Protein AF-A0A921MFD9-F1 (afdb_monomer)

Sequence (87 aa):
LESVYFGHFFCHVLHQDHVAKKGVDPVALKKRMTQLLVDRGAAVPAEHNFGRLYPAPEPLIAHYRELDPLNMFNAGVGETSAKKGWG

Radius of gyration: 15.56 Å; Cα contacts (8 Å, |Δi|>4): 97; chains: 1; bounding box: 40×21×42 Å

Structure (mmCIF, N/CA/C/O backbone):
data_AF-A0A921MFD9-F1
#
_entry.id   AF-A0A921MFD9-F1
#
loop_
_atom_site.group_PDB
_atom_site.id
_atom_site.type_symbol
_atom_site.label_atom_id
_atom_site.label_alt_id
_atom_site.label_comp_id
_atom_site.label_asym_id
_atom_site.label_entity_id
_atom_site.label_seq_id
_atom_site.pdbx_PDB_ins_code
_atom_site.Cartn_x
_atom_site.Cartn_y
_atom_site.Cartn_z
_atom_site.occupancy
_atom_site.B_iso_or_equiv
_atom_site.auth_seq_id
_atom_site.auth_comp_id
_atom_site.auth_asym_id
_atom_site.auth_atom_id
_atom_site.pdbx_PDB_model_num
ATOM 1 N N . LEU A 1 1 ? 3.618 4.001 -21.188 1.00 65.75 1 LEU A N 1
ATOM 2 C CA . LEU A 1 1 ? 3.577 3.703 -19.751 1.00 65.75 1 LEU A CA 1
ATOM 3 C C . LEU A 1 1 ? 4.870 4.297 -19.278 1.00 65.75 1 LEU A C 1
ATOM 5 O O . LEU A 1 1 ? 5.915 3.827 -19.709 1.00 65.75 1 LEU A O 1
ATOM 9 N N . GLU A 1 2 ? 4.774 5.441 -18.629 1.00 83.56 2 GLU A N 1
ATOM 10 C CA . GLU A 1 2 ? 5.942 6.097 -18.059 1.00 83.56 2 GLU A CA 1
ATOM 11 C C . GLU A 1 2 ? 5.993 5.653 -16.605 1.00 83.56 2 GLU A C 1
ATOM 13 O O . GLU A 1 2 ? 4.974 5.688 -15.910 1.00 83.56 2 GLU A O 1
ATOM 18 N N . SER A 1 3 ? 7.145 5.128 -16.207 1.00 92.69 3 SER A N 1
ATOM 19 C CA . SER A 1 3 ? 7.379 4.591 -14.873 1.00 92.69 3 SER A CA 1
ATOM 20 C C . SER A 1 3 ? 8.579 5.303 -14.279 1.00 92.69 3 SER A C 1
ATOM 22 O O . SER A 1 3 ? 9.602 5.436 -14.954 1.00 92.69 3 SER A O 1
ATOM 24 N N . VAL A 1 4 ? 8.463 5.714 -13.023 1.00 96.44 4 VAL A N 1
ATOM 25 C CA . VAL A 1 4 ? 9.555 6.312 -12.259 1.00 96.44 4 VAL A CA 1
ATOM 26 C C . VAL A 1 4 ? 9.856 5.399 -11.077 1.00 96.44 4 VAL A C 1
ATOM 28 O O . VAL A 1 4 ? 8.959 5.031 -10.321 1.00 96.44 4 VAL A O 1
ATOM 31 N N . TYR A 1 5 ? 11.125 5.016 -10.948 1.00 96.69 5 TYR A N 1
ATOM 32 C CA . TYR A 1 5 ? 11.627 4.159 -9.879 1.00 96.69 5 TYR A CA 1
ATOM 33 C C . TYR A 1 5 ? 12.678 4.921 -9.084 1.00 96.69 5 TYR A C 1
ATOM 35 O O . TYR A 1 5 ? 13.666 5.391 -9.649 1.00 96.69 5 TYR A O 1
ATOM 43 N N . PHE A 1 6 ? 12.463 5.045 -7.782 1.00 97.50 6 PHE A N 1
ATOM 44 C CA . PHE A 1 6 ? 13.355 5.746 -6.859 1.00 97.50 6 PHE A CA 1
ATOM 45 C C . PHE A 1 6 ? 13.141 5.202 -5.445 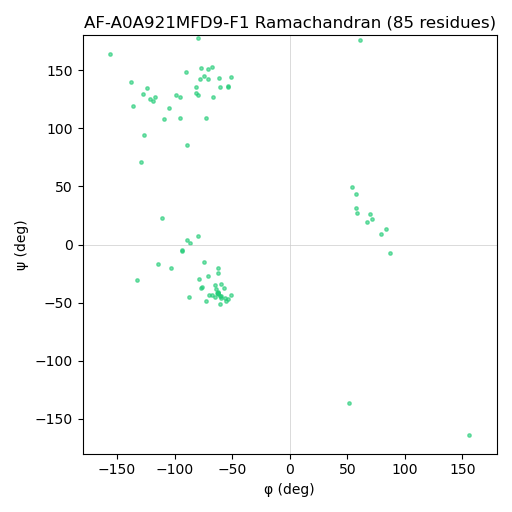1.00 97.50 6 PHE A C 1
ATOM 47 O O . PHE A 1 6 ? 12.157 4.512 -5.201 1.00 97.50 6 PHE A O 1
ATOM 54 N N . GLY A 1 7 ? 14.050 5.457 -4.506 1.00 97.44 7 GLY A N 1
ATOM 55 C CA . GLY A 1 7 ? 13.853 5.026 -3.121 1.00 97.44 7 GLY A CA 1
ATOM 56 C C . GLY A 1 7 ? 15.139 4.846 -2.332 1.00 97.44 7 GLY A C 1
ATOM 57 O O . GLY A 1 7 ? 16.216 5.308 -2.716 1.00 97.44 7 GLY A O 1
ATOM 58 N N . HIS A 1 8 ? 15.008 4.144 -1.216 1.00 97.94 8 HIS A N 1
ATOM 59 C CA . HIS A 1 8 ? 16.066 3.890 -0.251 1.00 97.94 8 HIS A CA 1
ATOM 60 C C . HIS A 1 8 ? 16.818 2.612 -0.631 1.00 97.94 8 HIS A C 1
ATOM 62 O O . HIS A 1 8 ? 16.514 1.522 -0.143 1.00 97.94 8 HIS A O 1
ATOM 68 N N . PHE A 1 9 ? 17.811 2.750 -1.516 1.0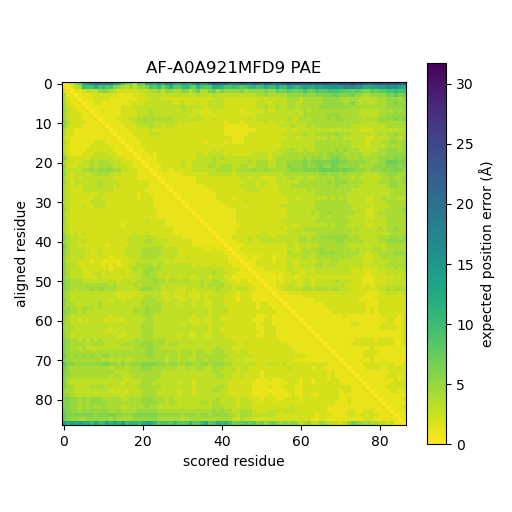0 96.94 9 PHE A N 1
ATOM 69 C CA . PHE A 1 9 ? 18.506 1.610 -2.127 1.00 96.94 9 PHE A CA 1
ATOM 70 C C . PHE A 1 9 ? 19.060 0.612 -1.100 1.00 96.94 9 PHE A C 1
ATOM 72 O O . PHE A 1 9 ? 18.801 -0.578 -1.218 1.00 96.94 9 PHE A O 1
ATOM 79 N N . PHE A 1 10 ? 19.739 1.082 -0.048 1.00 98.06 10 PHE A N 1
ATOM 80 C CA . PHE A 1 10 ? 20.313 0.206 0.985 1.00 98.06 10 PHE A CA 1
ATOM 81 C C . PHE A 1 10 ? 19.285 -0.401 1.951 1.00 98.06 10 PHE A C 1
ATOM 83 O O . PHE A 1 10 ? 19.600 -1.366 2.639 1.00 98.06 10 PHE A O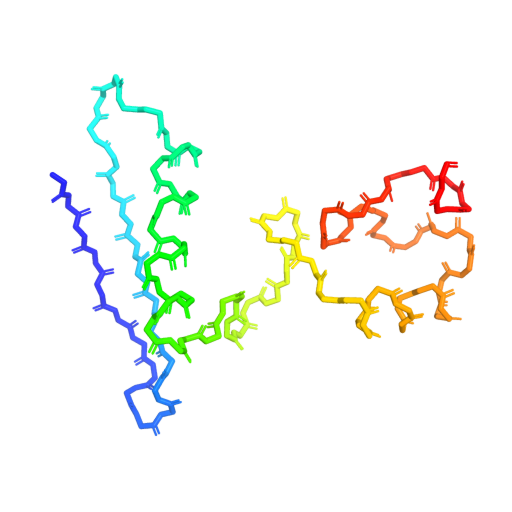 1
ATOM 90 N N . CYS A 1 11 ? 18.060 0.125 1.995 1.00 98.06 11 CYS A N 1
ATOM 91 C CA . CYS A 1 11 ? 16.960 -0.442 2.782 1.00 98.06 11 CYS A CA 1
ATOM 92 C C . CYS A 1 11 ? 16.094 -1.402 1.958 1.00 98.06 11 CYS A C 1
ATOM 94 O O . CYS A 1 11 ? 15.170 -2.005 2.495 1.00 98.06 11 CYS A O 1
ATOM 96 N N . HIS A 1 12 ? 16.368 -1.514 0.654 1.00 96.81 12 HIS A N 1
ATOM 97 C CA . HIS A 1 12 ? 15.562 -2.264 -0.306 1.00 96.81 12 HIS A CA 1
ATOM 98 C C . HIS A 1 12 ? 14.098 -1.776 -0.361 1.00 96.81 12 HIS A C 1
ATOM 100 O O . HIS A 1 12 ? 13.189 -2.551 -0.660 1.00 96.81 12 HIS A O 1
ATOM 106 N N . VAL A 1 13 ? 13.868 -0.478 -0.115 1.00 98.25 13 VAL A N 1
ATOM 107 C CA . VAL A 1 13 ? 12.548 0.163 -0.229 1.00 98.25 13 VAL A CA 1
ATOM 108 C C . VAL A 1 13 ? 12.498 1.006 -1.498 1.00 98.25 13 VAL A C 1
ATOM 110 O O . VAL A 1 13 ? 13.271 1.949 -1.655 1.00 98.25 13 VAL A O 1
ATOM 113 N N . LEU A 1 14 ? 11.604 0.642 -2.418 1.00 97.06 14 LEU A N 1
ATOM 114 C CA . LEU A 1 14 ? 11.477 1.234 -3.752 1.00 97.06 14 LEU A CA 1
ATOM 115 C C . LEU A 1 14 ? 10.070 1.818 -3.930 1.00 97.06 14 LEU A C 1
ATOM 117 O O . LEU A 1 14 ? 9.075 1.100 -3.820 1.00 97.06 14 LEU A O 1
ATOM 121 N N . HIS A 1 15 ? 10.000 3.094 -4.290 1.00 97.12 15 HIS A N 1
ATOM 122 C CA . HIS A 1 15 ? 8.812 3.740 -4.835 1.00 97.12 15 HIS A CA 1
ATOM 123 C C . HIS A 1 15 ? 8.715 3.431 -6.331 1.00 97.12 15 HIS A C 1
ATOM 125 O O . HIS A 1 15 ? 9.695 3.555 -7.072 1.00 97.12 15 HIS A O 1
ATOM 131 N N . GLN A 1 16 ? 7.535 2.987 -6.764 1.00 95.69 16 GLN A N 1
ATOM 132 C CA . GLN A 1 16 ? 7.250 2.626 -8.151 1.00 95.69 16 GLN A CA 1
ATOM 133 C C . GLN A 1 16 ? 6.015 3.401 -8.610 1.00 95.69 16 GLN A C 1
ATOM 135 O O . GLN A 1 16 ? 4.878 2.980 -8.378 1.00 95.69 16 GLN A O 1
ATOM 140 N N . ASP A 1 17 ? 6.250 4.547 -9.242 1.00 95.19 17 ASP A N 1
ATOM 141 C CA . ASP A 1 17 ? 5.186 5.441 -9.685 1.00 95.19 17 ASP A CA 1
ATOM 142 C C . ASP A 1 17 ? 4.917 5.223 -11.174 1.00 95.19 17 ASP A C 1
ATOM 144 O O . ASP A 1 17 ? 5.831 5.238 -12.002 1.00 95.19 17 ASP A O 1
ATOM 148 N N . HIS A 1 18 ? 3.648 5.006 -11.526 1.00 93.88 18 HIS A N 1
ATOM 149 C CA . HIS A 1 18 ? 3.241 4.623 -12.877 1.00 93.88 18 HIS A CA 1
ATOM 150 C C . HIS A 1 18 ? 2.154 5.537 -13.430 1.00 93.88 18 HIS A C 1
ATOM 152 O O . HIS A 1 18 ? 1.091 5.696 -12.828 1.00 93.88 18 HIS A O 1
ATOM 158 N N . VAL A 1 19 ? 2.369 6.042 -14.645 1.00 94.56 19 VAL A N 1
ATOM 159 C CA . VAL A 1 19 ? 1.343 6.750 -15.417 1.00 94.56 19 VAL A CA 1
ATOM 160 C C . VAL A 1 19 ? 0.668 5.772 -16.381 1.00 94.56 19 VAL A C 1
ATOM 162 O O . VAL A 1 19 ? 1.254 5.317 -17.376 1.00 94.56 19 VAL A O 1
ATOM 165 N N . ALA A 1 20 ? -0.588 5.433 -16.082 1.00 93.88 20 ALA A N 1
ATOM 166 C CA . ALA A 1 20 ? -1.418 4.592 -16.938 1.00 93.88 20 ALA A CA 1
ATOM 167 C C . ALA A 1 20 ? -1.834 5.344 -18.217 1.00 93.88 20 ALA A C 1
ATOM 169 O O . ALA A 1 20 ? -2.131 6.537 -18.194 1.00 93.88 20 ALA A O 1
ATOM 170 N N . LYS A 1 21 ? -1.880 4.638 -19.355 1.00 94.62 21 LYS A N 1
ATOM 171 C CA . LYS A 1 21 ? -2.409 5.207 -20.607 1.00 94.62 21 LYS A CA 1
ATOM 172 C C . LYS A 1 21 ? -3.921 5.445 -20.479 1.00 94.62 21 LYS A C 1
ATOM 174 O O . LYS A 1 21 ? -4.609 4.707 -19.777 1.00 94.62 21 LYS A O 1
ATOM 179 N N . LYS A 1 22 ? -4.456 6.420 -21.222 1.00 95.69 22 LYS A N 1
ATOM 180 C CA . LYS A 1 22 ? -5.907 6.659 -21.307 1.00 95.69 22 LYS A CA 1
ATOM 181 C C . LYS A 1 22 ? -6.649 5.376 -21.710 1.00 95.69 22 LYS A C 1
ATOM 183 O O . LYS A 1 22 ? -6.215 4.676 -22.621 1.00 95.69 22 LYS A O 1
ATOM 188 N N . GLY A 1 23 ? -7.763 5.092 -21.033 1.00 96.56 23 GLY A N 1
ATOM 189 C CA . GLY A 1 23 ? -8.587 3.897 -21.258 1.00 96.56 23 GLY A CA 1
ATOM 190 C C . GLY A 1 23 ? -8.153 2.653 -20.474 1.00 96.56 23 GLY A C 1
ATOM 191 O O . GLY A 1 23 ? -8.875 1.662 -20.480 1.00 96.56 23 GLY A O 1
ATOM 192 N N . VAL A 1 24 ? -7.014 2.688 -19.776 1.00 96.31 24 VAL A N 1
ATOM 193 C CA . VAL A 1 24 ? -6.620 1.624 -18.842 1.00 96.31 24 VAL A CA 1
ATOM 194 C C . VAL A 1 24 ? -7.338 1.823 -17.509 1.00 96.31 24 VAL A C 1
ATOM 196 O O . VAL A 1 24 ? -7.350 2.934 -16.991 1.00 96.31 24 VAL A O 1
ATOM 199 N N . ASP A 1 25 ? -7.877 0.747 -16.933 1.00 96.31 25 ASP A N 1
ATOM 200 C CA . ASP A 1 25 ? -8.357 0.736 -15.548 1.00 96.31 25 ASP A CA 1
ATOM 201 C C . ASP A 1 25 ? -7.155 0.744 -14.579 1.00 96.31 25 ASP A C 1
ATOM 203 O O . ASP A 1 25 ? -6.438 -0.265 -14.478 1.00 96.31 25 ASP A O 1
ATOM 207 N N . PRO A 1 26 ? -6.906 1.858 -13.863 1.00 93.31 26 PRO A N 1
ATOM 208 C CA . PRO A 1 26 ? -5.761 1.971 -12.971 1.00 93.31 26 PRO A CA 1
ATOM 209 C C . PRO A 1 26 ? -5.907 1.097 -11.720 1.00 93.31 26 PRO A C 1
ATOM 211 O O . PRO A 1 26 ? -4.897 0.656 -11.173 1.00 93.31 26 PRO A O 1
ATOM 214 N N . VAL A 1 27 ? -7.132 0.797 -11.279 1.00 93.06 27 VAL A N 1
ATOM 215 C CA . VAL A 1 27 ? -7.383 -0.026 -10.089 1.00 93.06 27 VAL A CA 1
ATOM 216 C C . VAL A 1 27 ? -7.055 -1.481 -10.396 1.00 93.06 27 VAL A C 1
ATOM 218 O O . VAL A 1 27 ? -6.297 -2.115 -9.657 1.00 93.06 27 VAL A O 1
ATOM 221 N N . ALA A 1 28 ? -7.558 -2.006 -11.516 1.00 95.62 28 ALA A N 1
ATOM 222 C CA . ALA A 1 28 ? -7.226 -3.360 -11.952 1.00 95.62 28 ALA A CA 1
ATOM 223 C C . ALA A 1 28 ? -5.732 -3.506 -12.280 1.00 95.62 28 ALA A C 1
ATOM 225 O O . ALA A 1 28 ? -5.128 -4.531 -11.957 1.00 95.62 28 ALA A O 1
ATOM 226 N N . LEU A 1 29 ? -5.118 -2.485 -12.892 1.00 94.81 29 LEU A N 1
ATOM 227 C CA . LEU A 1 29 ? -3.676 -2.470 -13.138 1.00 94.81 29 LEU A CA 1
ATOM 228 C C . LEU A 1 29 ? -2.888 -2.536 -11.825 1.00 94.81 29 LEU A C 1
ATOM 230 O O . LEU A 1 29 ? -2.047 -3.424 -11.684 1.00 94.81 29 LEU A O 1
ATOM 234 N N . LYS A 1 30 ? -3.200 -1.663 -10.859 1.00 93.88 30 LYS A N 1
ATOM 235 C CA . LYS A 1 30 ? -2.550 -1.645 -9.544 1.00 93.88 30 LYS A CA 1
ATOM 236 C C . LYS A 1 30 ? -2.641 -3.009 -8.862 1.00 93.88 30 LYS A C 1
ATOM 238 O O . LYS A 1 30 ? -1.615 -3.528 -8.443 1.00 93.88 30 LYS A O 1
ATOM 243 N N . LYS A 1 31 ? -3.828 -3.627 -8.818 1.00 94.12 31 LYS A N 1
ATOM 244 C CA . LYS A 1 31 ? -4.017 -4.957 -8.207 1.00 94.12 31 LYS A CA 1
ATOM 245 C C . LYS A 1 31 ? -3.098 -6.016 -8.821 1.00 94.12 31 LYS A C 1
ATOM 247 O O . LYS A 1 31 ? -2.441 -6.744 -8.084 1.00 94.12 31 LYS A O 1
ATOM 252 N N . ARG A 1 32 ? -2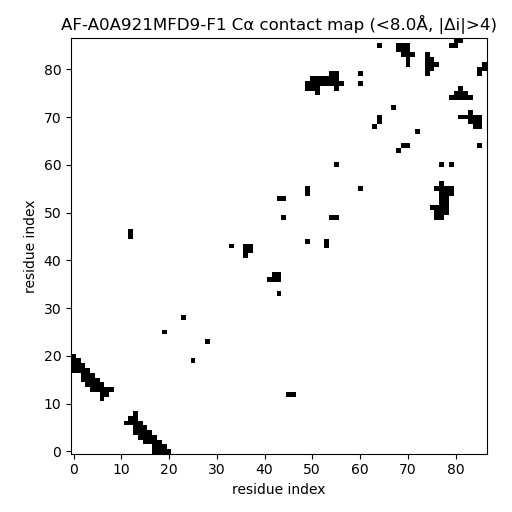.991 -6.066 -10.156 1.00 96.12 32 ARG A N 1
ATOM 253 C CA . ARG A 1 32 ? -2.082 -7.006 -10.842 1.00 96.12 32 ARG A CA 1
ATOM 254 C C . ARG A 1 32 ? -0.612 -6.740 -10.513 1.00 96.12 32 ARG A C 1
ATOM 256 O O . ARG A 1 32 ? 0.143 -7.682 -10.303 1.00 96.12 32 ARG A O 1
ATOM 263 N N . MET A 1 33 ? -0.206 -5.472 -10.472 1.00 95.12 33 MET A N 1
ATOM 264 C CA . MET A 1 33 ? 1.174 -5.093 -10.155 1.00 95.12 33 MET A CA 1
ATOM 265 C C . MET A 1 33 ? 1.530 -5.411 -8.702 1.00 95.12 33 MET A C 1
ATOM 267 O O . MET A 1 33 ? 2.585 -5.982 -8.448 1.00 95.12 33 MET A O 1
ATOM 271 N N . THR A 1 34 ? 0.636 -5.109 -7.758 1.00 94.94 34 THR A N 1
ATOM 272 C CA . THR A 1 34 ? 0.813 -5.461 -6.345 1.00 94.94 34 THR A CA 1
ATOM 273 C C . THR A 1 34 ? 0.915 -6.973 -6.161 1.00 94.94 34 THR A C 1
ATOM 275 O O . THR A 1 34 ? 1.833 -7.415 -5.478 1.00 94.94 34 THR A O 1
ATOM 278 N N . GLN A 1 35 ? 0.061 -7.766 -6.819 1.00 96.06 35 GLN A N 1
ATOM 279 C CA . GLN A 1 35 ? 0.147 -9.228 -6.742 1.00 96.06 35 GLN A CA 1
ATOM 280 C C . GLN A 1 35 ? 1.499 -9.746 -7.244 1.00 96.06 35 GLN A C 1
ATOM 282 O O . GLN A 1 35 ? 2.143 -10.522 -6.553 1.00 96.06 35 GLN 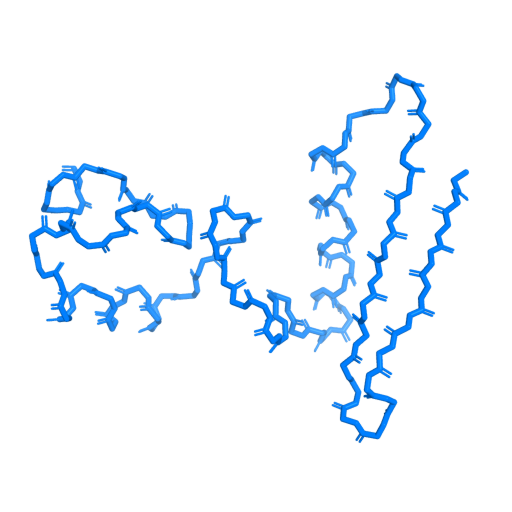A O 1
ATOM 287 N N . LEU A 1 36 ? 1.981 -9.245 -8.387 1.00 97.19 36 LEU A N 1
ATOM 288 C CA . LEU A 1 36 ? 3.295 -9.619 -8.920 1.00 97.19 36 LEU A CA 1
ATOM 289 C C . LEU A 1 36 ? 4.438 -9.338 -7.927 1.00 97.19 36 LEU A C 1
ATOM 291 O O . LEU A 1 36 ? 5.402 -10.098 -7.869 1.00 97.19 36 LEU A O 1
ATOM 295 N N . LEU A 1 37 ? 4.365 -8.233 -7.181 1.00 96.31 37 LEU A N 1
ATOM 296 C CA . LEU A 1 37 ? 5.367 -7.890 -6.169 1.00 96.31 37 LEU A CA 1
ATOM 297 C C . LEU A 1 37 ? 5.285 -8.828 -4.959 1.00 96.31 37 LEU A C 1
ATOM 299 O O . LEU A 1 37 ? 6.318 -9.316 -4.502 1.00 96.31 37 LEU A O 1
ATOM 303 N N . VAL A 1 38 ? 4.073 -9.123 -4.485 1.00 95.06 38 VAL A N 1
ATOM 304 C CA . VAL A 1 38 ? 3.838 -10.067 -3.381 1.00 95.06 38 VAL A CA 1
ATOM 305 C C . VAL A 1 38 ? 4.304 -11.477 -3.754 1.00 95.06 38 VAL A C 1
ATOM 307 O O . VAL A 1 38 ? 5.003 -12.107 -2.966 1.00 95.06 38 VAL A O 1
ATOM 310 N N . ASP A 1 39 ? 4.033 -11.936 -4.978 1.00 97.56 39 ASP A N 1
ATOM 311 C CA . ASP A 1 39 ? 4.491 -13.239 -5.489 1.00 97.56 39 ASP A CA 1
ATOM 312 C C . ASP A 1 39 ? 6.027 -13.341 -5.542 1.00 97.56 39 ASP A C 1
ATOM 314 O O . ASP A 1 39 ? 6.593 -14.431 -5.472 1.00 97.56 39 ASP A O 1
ATOM 318 N N . ARG A 1 40 ? 6.721 -12.199 -5.640 1.00 97.00 40 ARG A N 1
ATOM 319 C CA . ARG A 1 40 ? 8.189 -12.098 -5.570 1.00 97.00 40 ARG A CA 1
ATOM 320 C C . ARG A 1 40 ? 8.727 -11.972 -4.140 1.00 97.00 40 ARG A C 1
ATOM 322 O O . ARG A 1 40 ? 9.936 -11.836 -3.969 1.00 97.00 40 ARG A O 1
ATOM 329 N N . GLY A 1 41 ? 7.862 -11.997 -3.129 1.00 96.44 41 GLY A N 1
ATOM 330 C CA . GLY A 1 41 ? 8.228 -11.873 -1.717 1.00 96.44 41 GLY A CA 1
ATOM 331 C C . GLY A 1 41 ? 8.397 -10.434 -1.222 1.00 96.44 41 GLY A C 1
ATOM 332 O O . GLY A 1 41 ? 8.955 -10.231 -0.145 1.00 96.44 41 GLY A O 1
ATOM 333 N N . ALA A 1 42 ? 7.946 -9.427 -1.977 1.00 96.00 42 ALA A N 1
ATOM 334 C CA . ALA A 1 42 ? 7.999 -8.041 -1.521 1.00 96.00 42 ALA A CA 1
ATOM 335 C C . ALA A 1 42 ? 6.878 -7.733 -0.516 1.00 96.00 42 ALA A C 1
ATOM 337 O O . ALA A 1 42 ? 5.731 -8.146 -0.692 1.00 96.00 42 ALA A O 1
ATOM 338 N N . ALA A 1 43 ? 7.194 -6.923 0.493 1.00 93.38 43 ALA A N 1
ATOM 339 C CA . ALA A 1 43 ? 6.189 -6.298 1.342 1.00 93.38 43 ALA A CA 1
ATOM 340 C C . ALA A 1 43 ? 5.583 -5.079 0.629 1.00 93.38 43 ALA A C 1
ATOM 342 O O . ALA A 1 43 ? 6.307 -4.198 0.158 1.00 93.38 43 ALA A O 1
ATOM 343 N N . VAL A 1 44 ? 4.253 -5.011 0.564 1.00 94.50 44 VAL A N 1
ATOM 344 C CA . VAL A 1 44 ? 3.519 -3.860 0.024 1.00 94.50 44 VAL A CA 1
ATOM 345 C C . VAL A 1 44 ? 2.344 -3.556 0.955 1.00 94.50 44 VAL A C 1
ATOM 347 O O . VAL A 1 44 ? 1.474 -4.416 1.095 1.00 94.50 44 VAL A O 1
ATOM 350 N N . PRO A 1 45 ? 2.269 -2.361 1.569 1.00 95.81 45 PRO A N 1
ATOM 351 C CA . PRO A 1 45 ? 3.221 -1.243 1.526 1.00 95.81 45 PRO A CA 1
ATOM 352 C C . PRO A 1 45 ? 4.465 -1.477 2.407 1.00 95.81 45 PRO A C 1
ATOM 354 O O . PRO A 1 45 ? 4.385 -2.157 3.423 1.00 95.81 45 PRO A O 1
ATOM 357 N N . ALA A 1 46 ? 5.601 -0.875 2.037 1.00 96.50 46 ALA A N 1
ATOM 358 C CA . ALA A 1 46 ? 6.846 -0.968 2.810 1.00 96.50 46 ALA A C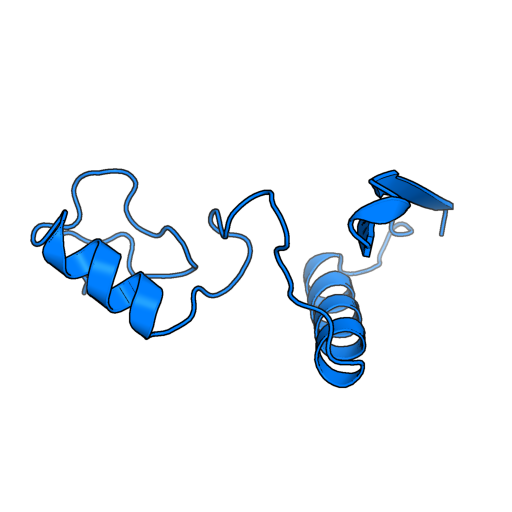A 1
ATOM 359 C C . ALA A 1 46 ? 6.967 0.111 3.908 1.00 96.50 46 ALA A C 1
ATOM 361 O O . ALA A 1 46 ? 7.312 -0.209 5.039 1.00 96.50 46 ALA A O 1
ATOM 362 N N . GLU A 1 47 ? 6.653 1.376 3.596 1.00 95.88 47 GLU A N 1
ATOM 363 C CA . GLU A 1 47 ? 6.835 2.510 4.529 1.00 95.88 47 GLU A CA 1
ATOM 364 C C . GLU A 1 47 ? 5.627 3.454 4.636 1.00 95.88 47 GLU A C 1
ATOM 366 O O . GLU A 1 47 ? 5.354 4.005 5.698 1.00 95.88 47 GLU A O 1
ATOM 371 N N . HIS A 1 48 ? 4.840 3.606 3.567 1.00 95.75 48 HIS A N 1
ATOM 372 C CA . HIS A 1 48 ? 3.750 4.589 3.507 1.00 95.75 48 HIS A CA 1
ATOM 373 C C . HIS A 1 48 ? 2.454 4.159 4.214 1.00 95.75 48 HIS A C 1
ATOM 375 O O . HIS A 1 48 ? 1.444 4.858 4.117 1.00 95.75 48 HIS A O 1
ATOM 381 N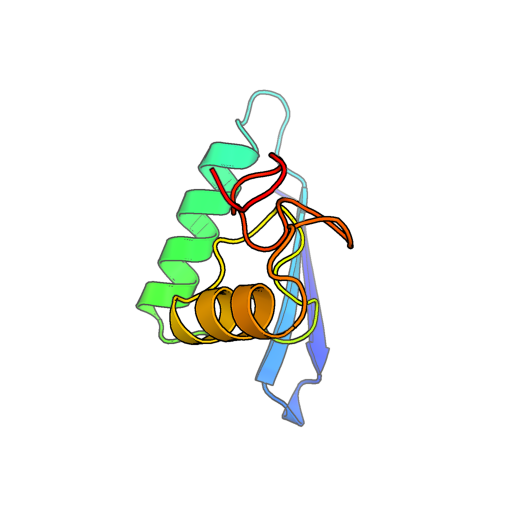 N . ASN A 1 49 ? 2.473 3.034 4.938 1.00 94.94 49 ASN A N 1
ATOM 382 C CA . ASN A 1 49 ? 1.314 2.481 5.641 1.00 94.94 49 ASN A CA 1
ATOM 383 C C . ASN A 1 49 ? 0.146 2.119 4.682 1.00 94.94 49 ASN A C 1
ATOM 385 O O . ASN A 1 49 ? 0.216 2.302 3.465 1.00 94.94 49 ASN A O 1
ATOM 389 N N . PHE A 1 50 ? -0.925 1.528 5.209 1.00 95.31 50 PHE A N 1
ATOM 390 C CA . PHE A 1 50 ? -1.981 0.903 4.401 1.00 95.31 50 PHE A CA 1
ATOM 391 C C . PHE A 1 50 ? -2.978 1.904 3.799 1.00 95.31 50 PHE A C 1
ATOM 393 O O . PHE A 1 50 ? -3.527 1.676 2.713 1.00 95.31 50 PHE A O 1
ATOM 400 N N . GLY A 1 51 ? -3.200 3.038 4.474 1.00 94.69 51 GLY A N 1
ATOM 401 C CA . GLY A 1 51 ? -4.182 4.039 4.050 1.00 94.69 51 GLY A CA 1
ATOM 402 C C . GLY A 1 51 ? -5.550 3.401 3.791 1.00 94.69 51 GLY A C 1
ATOM 403 O O . GLY A 1 51 ? -5.977 2.540 4.547 1.00 94.69 51 GLY A O 1
ATOM 404 N N . ARG A 1 52 ? -6.229 3.777 2.703 1.00 93.50 52 ARG A N 1
ATOM 405 C CA . ARG A 1 52 ? -7.420 3.061 2.185 1.00 93.50 52 ARG A CA 1
ATOM 406 C C . ARG A 1 52 ? -7.147 2.365 0.850 1.00 93.50 52 ARG A C 1
ATOM 408 O O . ARG A 1 52 ? -8.035 2.216 0.019 1.00 93.50 52 ARG A O 1
ATOM 415 N N . LEU A 1 53 ? -5.873 2.083 0.602 1.00 91.06 53 LEU A N 1
ATOM 416 C CA . LEU A 1 53 ? -5.351 1.699 -0.706 1.00 91.06 53 LEU A CA 1
ATOM 417 C C . LEU A 1 53 ? -4.827 0.267 -0.737 1.00 91.06 53 LEU A C 1
ATOM 419 O O . LEU A 1 53 ? -4.565 -0.243 -1.832 1.00 91.06 53 LEU A O 1
ATOM 423 N N . TYR A 1 54 ? -4.585 -0.304 0.439 1.00 93.69 54 TYR A N 1
ATOM 424 C CA . TYR A 1 54 ? -4.045 -1.635 0.630 1.00 93.69 54 TYR A CA 1
ATOM 425 C C . TYR A 1 54 ? -4.797 -2.323 1.771 1.00 93.69 54 TYR A C 1
ATOM 427 O O . TYR A 1 54 ? -5.054 -1.673 2.791 1.00 93.69 54 TYR A O 1
ATOM 435 N N . PRO A 1 55 ? -5.103 -3.622 1.635 1.00 94.25 55 PRO A N 1
ATOM 436 C CA . PRO A 1 55 ? -5.658 -4.401 2.729 1.00 94.25 55 PRO A CA 1
ATOM 437 C C . PRO A 1 55 ? -4.613 -4.543 3.839 1.00 94.25 55 PRO A C 1
ATOM 439 O O . PRO A 1 55 ? -3.476 -4.949 3.583 1.00 94.25 55 PRO A O 1
A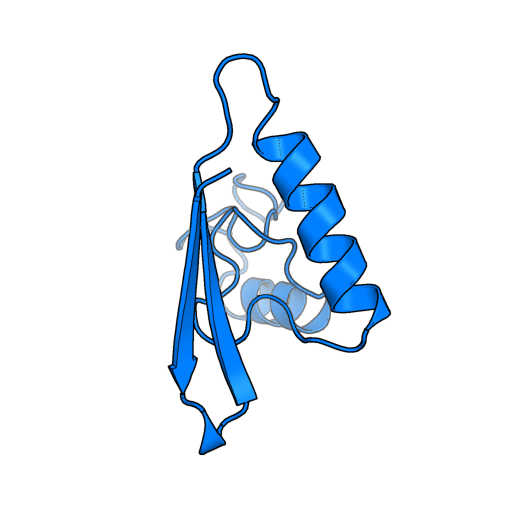TOM 442 N N . ALA A 1 56 ? -4.987 -4.189 5.068 1.00 96.00 56 ALA A N 1
ATOM 443 C CA . ALA A 1 56 ? -4.135 -4.420 6.230 1.00 96.00 56 ALA A CA 1
ATOM 444 C C . ALA A 1 56 ? -4.138 -5.908 6.622 1.00 96.00 56 ALA A C 1
ATOM 446 O O . ALA A 1 56 ? -5.166 -6.572 6.492 1.00 96.00 56 ALA A O 1
ATOM 447 N N . PRO A 1 57 ? -3.015 -6.456 7.115 1.00 95.31 57 PRO A N 1
ATOM 448 C CA . PRO A 1 57 ? -2.973 -7.825 7.610 1.00 95.31 57 PRO A CA 1
ATOM 449 C C . PRO A 1 57 ? -3.734 -7.946 8.938 1.00 95.31 57 PRO A C 1
ATOM 451 O O . PRO A 1 57 ? -3.757 -7.010 9.740 1.00 95.31 57 PRO A O 1
ATOM 454 N N . GLU A 1 58 ? -4.293 -9.126 9.211 1.00 97.00 58 GLU A N 1
ATOM 455 C CA . GLU A 1 58 ? -5.118 -9.386 10.404 1.00 97.00 58 GLU A CA 1
ATOM 456 C C . GLU A 1 58 ? -4.481 -8.963 11.741 1.00 97.00 58 GLU A C 1
ATOM 458 O O . GLU A 1 58 ? -5.171 -8.315 12.529 1.00 97.00 58 GLU A O 1
ATOM 463 N N . PRO A 1 59 ? -3.181 -9.211 12.019 1.00 97.88 59 PRO A N 1
ATOM 464 C CA . PRO A 1 59 ? -2.570 -8.751 13.268 1.00 97.88 59 PRO A CA 1
ATOM 465 C C . PRO A 1 59 ? -2.629 -7.229 13.445 1.00 97.88 59 PRO A C 1
ATOM 467 O O . PRO A 1 59 ? -2.797 -6.734 14.557 1.00 97.88 59 PRO A O 1
ATOM 470 N N . LEU A 1 60 ? -2.529 -6.477 12.346 1.00 97.12 60 LEU A N 1
ATOM 471 C CA . LEU A 1 60 ? -2.599 -5.023 12.379 1.00 97.12 60 LEU A CA 1
ATOM 472 C C . LEU A 1 60 ? -4.042 -4.533 12.542 1.00 97.12 60 LEU A C 1
ATOM 474 O O . LEU A 1 60 ? -4.283 -3.592 13.291 1.00 97.12 60 LEU A O 1
ATOM 478 N N . ILE A 1 61 ? -5.008 -5.203 11.909 1.00 98.06 61 ILE A N 1
ATOM 479 C CA . ILE A 1 61 ? -6.437 -4.923 12.115 1.00 98.06 61 ILE A CA 1
ATOM 480 C C . ILE A 1 61 ? -6.833 -5.195 13.574 1.00 98.06 61 ILE A C 1
ATOM 482 O O . ILE A 1 61 ? -7.558 -4.397 14.171 1.00 98.06 61 ILE A O 1
ATOM 486 N N . ALA A 1 62 ? -6.345 -6.287 14.166 1.00 98.38 62 ALA A N 1
ATOM 487 C CA . ALA A 1 62 ? -6.559 -6.600 15.577 1.00 98.38 62 ALA A CA 1
ATOM 488 C C . ALA A 1 62 ? -5.991 -5.500 16.484 1.00 98.38 62 ALA A C 1
ATOM 490 O O . ALA A 1 62 ? -6.684 -5.031 17.385 1.00 98.38 62 ALA A O 1
ATOM 491 N N . HIS A 1 63 ? -4.780 -5.024 16.184 1.00 98.31 63 HIS A N 1
ATOM 492 C CA . HIS A 1 63 ? -4.175 -3.908 16.902 1.00 98.31 63 HIS A CA 1
ATOM 493 C C . HIS A 1 63 ? -4.987 -2.608 16.767 1.00 98.31 63 HIS A C 1
ATOM 495 O O . HIS A 1 63 ? -5.192 -1.899 17.750 1.00 98.31 63 HIS A O 1
ATOM 501 N N . TYR A 1 64 ? -5.525 -2.304 15.580 1.00 97.94 64 TYR A N 1
ATOM 502 C CA . TYR A 1 64 ? -6.398 -1.140 15.414 1.00 97.94 64 TYR A CA 1
ATOM 503 C C . TYR A 1 64 ? -7.678 -1.247 16.255 1.00 97.94 64 TYR A C 1
ATOM 505 O O . TYR A 1 64 ? -8.080 -0.269 16.882 1.00 97.94 64 TYR A O 1
ATOM 513 N N . ARG A 1 65 ? -8.297 -2.434 16.309 1.00 98.12 65 ARG A N 1
ATOM 514 C CA . ARG A 1 65 ? -9.500 -2.701 17.118 1.00 98.12 65 ARG A CA 1
ATOM 515 C C . ARG A 1 65 ? -9.247 -2.575 18.618 1.00 98.12 65 ARG A C 1
ATOM 517 O O . ARG A 1 65 ? -10.140 -2.140 19.337 1.00 98.12 65 ARG A O 1
ATOM 524 N N . GLU A 1 66 ? -8.058 -2.957 19.075 1.00 98.50 66 GLU A N 1
ATOM 525 C CA . GLU A 1 66 ? -7.636 -2.804 20.469 1.00 98.50 66 GLU A CA 1
ATOM 526 C C . GLU A 1 66 ? -7.535 -1.324 20.866 1.00 98.50 66 GLU A C 1
ATOM 528 O O . GLU A 1 66 ? -8.045 -0.930 21.915 1.00 98.50 66 GLU A O 1
ATOM 533 N N . LEU A 1 67 ? -6.924 -0.498 20.012 1.00 98.31 67 LEU A N 1
ATOM 534 C CA . LEU A 1 67 ? -6.729 0.930 20.279 1.00 98.31 67 LEU A CA 1
ATOM 535 C C . LEU A 1 67 ? -8.003 1.765 20.094 1.00 98.31 67 LEU A C 1
ATOM 537 O O . LEU A 1 67 ? -8.222 2.726 20.831 1.00 98.31 67 LEU A O 1
ATOM 541 N N . ASP A 1 68 ? -8.835 1.421 19.112 1.00 98.50 68 ASP A N 1
ATOM 542 C CA . ASP A 1 68 ? -10.049 2.160 18.770 1.00 98.50 68 ASP A CA 1
ATOM 543 C C . ASP A 1 68 ? -11.264 1.224 18.680 1.00 98.50 68 ASP A C 1
ATOM 545 O O . ASP A 1 68 ? -11.800 0.986 17.596 1.00 98.50 68 ASP A O 1
ATOM 549 N N . PRO A 1 69 ? -11.763 0.687 19.806 1.00 98.19 69 PRO A N 1
ATOM 550 C CA . PRO A 1 69 ? -12.860 -0.285 19.802 1.00 98.19 69 PRO A CA 1
ATOM 551 C C . PRO A 1 69 ? -14.172 0.269 19.223 1.00 98.19 69 PRO A C 1
ATOM 553 O O . PRO A 1 69 ? -15.031 -0.500 18.789 1.00 98.19 69 PRO A O 1
ATOM 556 N N . LEU A 1 70 ? -14.338 1.596 19.179 1.00 98.31 70 LEU A N 1
ATOM 557 C CA . LEU A 1 70 ? -15.522 2.245 18.610 1.00 98.31 70 LEU A CA 1
ATOM 558 C C . LEU A 1 70 ? -15.354 2.641 17.136 1.00 98.31 70 LEU A C 1
ATOM 560 O O . LEU A 1 70 ? -16.348 3.044 16.528 1.00 98.31 70 LEU A O 1
ATOM 564 N N . ASN A 1 71 ? -14.167 2.467 16.549 1.00 98.25 71 ASN A N 1
ATOM 565 C CA . ASN A 1 71 ? -13.837 2.832 15.168 1.00 98.25 71 ASN A CA 1
ATOM 566 C C . ASN A 1 71 ? -14.145 4.310 14.856 1.00 98.25 71 ASN A C 1
ATOM 568 O O . ASN A 1 71 ? -14.870 4.629 13.909 1.00 98.25 71 ASN A O 1
ATOM 572 N N . MET A 1 72 ? -13.674 5.213 15.715 1.00 97.50 72 MET A N 1
ATOM 573 C CA . MET A 1 72 ? -13.921 6.657 15.640 1.00 97.50 72 MET A CA 1
ATOM 574 C C . MET A 1 72 ? -12.727 7.450 15.094 1.00 97.50 72 MET A C 1
ATOM 576 O O . MET A 1 72 ? -12.908 8.575 14.620 1.00 97.50 72 MET A O 1
ATOM 580 N N . PHE A 1 73 ? -11.522 6.887 15.129 1.00 97.00 73 PHE A N 1
ATOM 581 C CA . PHE A 1 73 ? -10.285 7.535 14.712 1.00 97.00 73 PHE A CA 1
ATOM 582 C C . PHE A 1 73 ? -9.778 6.914 13.408 1.00 97.00 73 PHE A C 1
ATOM 584 O O . PHE A 1 73 ? -9.262 5.804 13.378 1.00 97.00 73 PHE A O 1
ATOM 591 N N . ASN A 1 74 ? -9.895 7.664 12.306 1.00 96.62 74 ASN A N 1
ATOM 592 C CA . ASN A 1 74 ? -9.456 7.239 10.969 1.00 96.62 74 ASN A CA 1
ATOM 593 C C . ASN A 1 74 ? -10.101 5.920 10.477 1.00 96.62 74 ASN A C 1
ATOM 595 O O . ASN A 1 74 ? -9.440 5.058 9.895 1.00 96.62 74 ASN A O 1
ATOM 599 N N . ALA A 1 75 ? -11.414 5.784 10.689 1.00 97.38 75 ALA A N 1
ATOM 600 C CA . ALA A 1 75 ? -12.186 4.605 10.304 1.00 97.38 75 ALA A CA 1
ATOM 601 C C . ALA A 1 75 ? -11.975 4.200 8.834 1.00 97.38 75 ALA A C 1
ATOM 603 O O . ALA A 1 75 ? -11.864 5.048 7.940 1.00 97.38 75 ALA A O 1
ATOM 604 N N . GLY A 1 76 ? -11.965 2.894 8.568 1.00 97.19 76 GLY A N 1
ATOM 605 C CA . GLY A 1 76 ? -11.768 2.326 7.232 1.00 97.19 76 GLY A CA 1
ATOM 606 C C . GLY A 1 76 ? -10.315 2.267 6.750 1.00 97.19 76 GLY A C 1
ATOM 607 O O . GLY A 1 76 ? -10.077 1.976 5.577 1.00 97.19 76 GLY A O 1
ATOM 608 N N . VAL A 1 77 ? -9.338 2.552 7.617 1.00 97.50 77 VAL A N 1
ATOM 609 C CA . VAL A 1 77 ? -7.916 2.311 7.326 1.00 97.50 77 VAL A CA 1
ATOM 610 C C . VAL A 1 77 ? -7.661 0.819 7.083 1.00 97.50 77 VAL A C 1
ATOM 612 O O . VAL A 1 77 ? -8.289 -0.036 7.702 1.00 97.50 77 VAL A O 1
ATOM 615 N N . GLY A 1 78 ? -6.764 0.488 6.159 1.00 96.50 78 GLY A N 1
ATOM 616 C CA . GLY A 1 78 ? -6.441 -0.889 5.800 1.00 96.50 78 GLY A CA 1
ATOM 617 C C . GLY A 1 78 ? -7.550 -1.623 5.051 1.00 96.50 78 GLY A C 1
ATOM 618 O O . GLY A 1 78 ? -7.636 -2.838 5.176 1.00 96.50 78 GLY A O 1
ATOM 619 N N . GLU A 1 79 ? -8.422 -0.893 4.344 1.00 96.00 79 GLU A N 1
ATOM 620 C CA . GLU A 1 79 ? -9.644 -1.427 3.712 1.00 96.00 79 GLU A CA 1
ATOM 621 C C . GLU A 1 79 ? -10.610 -2.102 4.712 1.00 96.00 79 GLU A C 1
ATOM 623 O O . GLU A 1 79 ? -11.406 -2.967 4.352 1.00 96.00 79 GLU A O 1
ATOM 628 N N . THR A 1 80 ? -10.576 -1.679 5.981 1.00 97.12 80 THR A N 1
ATOM 629 C CA . THR A 1 80 ? -11.522 -2.130 7.014 1.00 97.12 80 THR A CA 1
ATOM 630 C C . THR A 1 80 ? -12.873 -1.403 6.918 1.00 97.12 80 THR A C 1
ATOM 632 O O . THR A 1 80 ? -13.082 -0.518 6.084 1.00 97.12 80 THR A O 1
ATOM 635 N N . SER A 1 81 ? -13.832 -1.766 7.778 1.00 96.69 81 SER A N 1
ATOM 636 C CA . SER A 1 81 ? -15.119 -1.066 7.866 1.00 96.69 81 SER A CA 1
ATOM 637 C C . SER A 1 81 ? -14.925 0.406 8.243 1.00 96.69 81 SER A C 1
ATOM 639 O O . SER A 1 81 ? -14.190 0.730 9.172 1.00 96.69 81 SER A O 1
ATOM 641 N N . ALA A 1 82 ? -15.640 1.305 7.565 1.00 97.25 82 ALA A N 1
ATOM 642 C CA . ALA A 1 82 ? -15.724 2.718 7.942 1.00 97.25 82 ALA A CA 1
ATOM 643 C C . ALA A 1 82 ? -16.877 3.010 8.926 1.00 97.25 82 ALA A C 1
ATOM 645 O O . ALA A 1 82 ? -17.145 4.170 9.235 1.00 97.25 82 ALA A O 1
ATOM 646 N N . LYS A 1 83 ? -17.602 1.979 9.379 1.00 98.06 83 LYS A N 1
ATOM 647 C CA . LYS A 1 83 ? -18.738 2.119 10.297 1.00 98.06 83 LYS A CA 1
ATOM 648 C C . LYS A 1 83 ? -18.292 2.030 11.751 1.00 98.06 83 LYS A C 1
ATOM 650 O O . LYS A 1 83 ? -17.366 1.289 12.085 1.00 98.06 83 LYS A O 1
ATOM 655 N N . LYS A 1 84 ? -19.007 2.744 12.620 1.00 97.50 84 LYS A N 1
ATOM 656 C CA . LYS A 1 84 ? -18.813 2.704 14.072 1.00 97.50 84 LYS A CA 1
ATOM 657 C C . LYS A 1 84 ? -18.870 1.260 14.585 1.00 97.50 84 LYS A C 1
ATOM 659 O O . LYS A 1 84 ? -19.750 0.509 14.183 1.00 97.50 84 LYS A O 1
ATOM 664 N N . GLY A 1 85 ? -17.956 0.891 15.478 1.00 97.12 85 GLY A N 1
ATOM 665 C CA . GLY A 1 85 ? -17.907 -0.457 16.056 1.00 97.12 85 GLY A CA 1
ATOM 666 C C . GLY A 1 85 ? -17.436 -1.555 15.091 1.00 97.12 85 GLY A C 1
ATOM 667 O O . GLY A 1 85 ? -17.707 -2.726 15.334 1.00 97.12 85 GLY A O 1
ATOM 668 N N . TRP A 1 86 ? -16.713 -1.196 14.023 1.00 96.69 86 TRP A N 1
ATOM 669 C CA . TRP A 1 86 ? -16.038 -2.121 13.097 1.00 96.69 86 TRP A CA 1
ATOM 670 C C . TRP A 1 86 ? -16.928 -3.016 12.213 1.00 96.69 86 TRP A C 1
ATOM 672 O O . TRP A 1 86 ? -16.428 -3.999 11.652 1.00 96.69 86 TRP A O 1
ATOM 682 N N . GLY A 1 87 ? -18.206 -2.674 12.021 1.00 87.69 87 GLY A N 1
ATOM 683 C CA . GLY A 1 87 ? -19.152 -3.438 11.193 1.00 87.69 87 GLY A CA 1
ATOM 684 C C . GLY A 1 87 ? -20.480 -2.729 10.992 1.00 87.69 87 GLY A C 1
ATOM 685 O O . GLY A 1 87 ? -20.990 -2.169 11.978 1.00 87.69 87 GLY A O 1
#

pLDDT: mean 95.66, std 3.94, range [65.75, 98.5]

Organism: NCBI:txid1033736

Nearest PDB structures (foldseek):
  1f0x-assembly2_B  TM=9.766E-01  e=1.009E-05  Escherichia coli

Foldseek 3Di:
DDWDWDDDVVVVQIDIDDDDDPPDDVLVVVVVVVVVCVVVVDDPPDPPAQALNAADDPVVVVVVCVV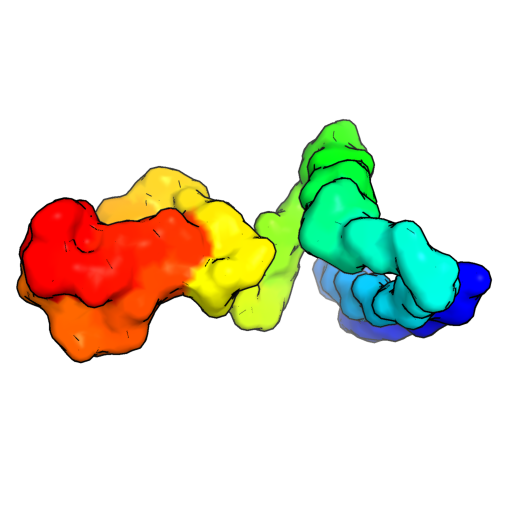QQQQPPSRCGNVWHNHTRRD

Secondary structure (DSSP, 8-state):
-EEEEEEEGGGTEEEEEEEPPTT--HHHHHHHHHHHHHHTT--SSSSS--TTTSPPPHHHHHHHHHH-TT--SSTTGGG---SGGG-

Mean predicted aligned error: 2.98 Å

Solvent-accessible surface area (backbone atoms only — not comparable to full-atom values): 5330 Å² total; per-residue (Å²): 118,55,72,51,78,51,66,46,72,94,76,74,45,74,49,80,48,73,48,78,56,93,93,59,62,63,67,66,49,48,52,55,53,52,49,57,40,44,78,71,71,46,74,82,67,79,79,85,58,38,52,74,80,35,76,50,55,67,73,57,52,52,51,48,43,71,78,36,62,52,30,78,77,72,48,23,49,22,62,44,49,66,37,60,56,62,97

InterPro domains:
  IPR015409 D-lactate dehydrogenase, membrane binding, C-terminal [PF09330] (2-86)
  IPR016164 FAD-linked oxidase-like, C-terminal [SSF55103] (3-86)
  IPR016167 FAD-binding, type PCMH, subdomain 1 [G3DSA:3.30.43.10] (20-85)